Protein AF-A0A261ARM2-F1 (afdb_monomer_lite)

Radius of gyration: 12.67 Å; chains: 1; bounding box: 31×22×44 Å

Foldseek 3Di:
DDDDPDDQQKDLLVQDDQFWKWWFQLPQFFFSRRGIGRTPDDDGDDGDHRPPRPPPDPGIDIFGRHDCVPDPRRHGRHDRD

pLDDT: mean 75.07, std 13.96, range [37.16, 89.69]

Structure (mmCIF, N/CA/C/O backbone):
data_AF-A0A261ARM2-F1
#
_entry.id   AF-A0A261ARM2-F1
#
loop_
_atom_site.group_PDB
_atom_site.id
_atom_site.type_symbol
_atom_site.label_atom_id
_atom_site.label_alt_id
_atom_site.label_comp_id
_atom_site.label_asym_id
_atom_site.label_entity_id
_atom_site.label_seq_id
_atom_site.pdbx_PDB_ins_code
_atom_site.Cartn_x
_atom_site.Cartn_y
_atom_site.Cartn_z
_atom_site.occupancy
_atom_site.B_iso_or_equiv
_atom_site.auth_seq_id
_atom_site.auth_comp_id
_atom_site.auth_asym_id
_atom_site.auth_atom_id
_atom_site.pdbx_PDB_model_num
ATOM 1 N N . MET A 1 1 ? 16.158 -5.972 -29.294 1.00 46.09 1 MET A N 1
ATOM 2 C CA . MET A 1 1 ? 14.899 -6.371 -28.626 1.00 46.09 1 MET A CA 1
ATOM 3 C C . MET A 1 1 ? 15.228 -7.413 -27.564 1.00 46.09 1 MET A C 1
ATOM 5 O O . MET A 1 1 ? 16.088 -8.227 -27.860 1.00 46.09 1 MET A O 1
ATOM 9 N N . ALA A 1 2 ? 14.541 -7.353 -26.407 1.00 45.12 2 ALA A N 1
ATOM 10 C CA . ALA A 1 2 ? 14.647 -8.232 -25.219 1.00 45.12 2 ALA A CA 1
ATOM 11 C C . ALA A 1 2 ? 15.998 -8.111 -24.471 1.00 45.12 2 ALA A C 1
ATOM 13 O O . ALA A 1 2 ? 17.046 -8.171 -25.089 1.00 45.12 2 ALA A O 1
ATOM 14 N N . ASP A 1 3 ? 16.091 -7.749 -23.187 1.00 37.16 3 ASP A N 1
ATOM 15 C CA . ASP A 1 3 ? 15.437 -8.338 -22.016 1.00 37.16 3 ASP A CA 1
ATOM 16 C C . ASP A 1 3 ? 15.479 -7.322 -20.841 1.00 37.16 3 ASP A C 1
ATOM 18 O O . ASP A 1 3 ? 16.556 -6.907 -20.416 1.00 37.16 3 ASP A O 1
ATOM 22 N N . LYS A 1 4 ? 14.338 -6.896 -20.278 1.00 45.28 4 LYS A N 1
ATOM 23 C CA . LYS A 1 4 ? 14.301 -6.308 -18.917 1.00 45.28 4 LYS A CA 1
ATOM 24 C C . LYS A 1 4 ? 13.538 -7.263 -17.992 1.00 45.28 4 LYS A C 1
ATOM 26 O O . LYS A 1 4 ? 12.385 -6.972 -17.666 1.00 45.28 4 LYS A O 1
ATOM 31 N N . PRO A 1 5 ? 14.111 -8.388 -17.538 1.00 49.41 5 PRO A N 1
ATOM 32 C CA . PRO A 1 5 ? 13.465 -9.197 -16.521 1.00 49.41 5 PRO A CA 1
ATOM 33 C C . PRO A 1 5 ? 13.843 -8.607 -15.161 1.00 49.41 5 PRO A C 1
ATOM 35 O O . PRO A 1 5 ? 14.855 -8.967 -14.571 1.00 49.41 5 PRO A O 1
ATOM 38 N N . GLY A 1 6 ? 13.092 -7.621 -14.667 1.00 45.25 6 GLY A N 1
ATOM 39 C CA . GLY A 1 6 ? 13.536 -6.944 -13.447 1.00 45.25 6 GLY A CA 1
ATOM 40 C C . GLY A 1 6 ? 12.511 -6.116 -12.697 1.00 45.25 6 GLY A C 1
ATOM 41 O O . GLY A 1 6 ? 12.885 -5.109 -12.109 1.00 45.25 6 GLY A O 1
ATOM 42 N N . LYS A 1 7 ? 11.224 -6.471 -12.693 1.00 48.53 7 LYS A N 1
ATOM 43 C CA . LYS A 1 7 ? 10.303 -5.848 -11.729 1.00 48.53 7 LYS A CA 1
ATOM 44 C C . LYS A 1 7 ? 10.441 -6.557 -10.372 1.00 48.53 7 LYS A C 1
ATOM 46 O O . LYS A 1 7 ? 9.841 -7.609 -10.177 1.00 48.53 7 LYS A O 1
ATOM 51 N N . PRO A 1 8 ? 11.157 -5.949 -9.411 1.00 59.91 8 PRO A N 1
ATOM 52 C CA . PRO A 1 8 ? 10.446 -5.612 -8.181 1.00 59.91 8 PRO A CA 1
ATOM 53 C C . PRO A 1 8 ? 10.737 -4.161 -7.754 1.00 59.91 8 PRO A C 1
ATOM 55 O O . PRO A 1 8 ? 11.620 -3.910 -6.931 1.00 59.91 8 PRO A O 1
ATOM 58 N N . PRO A 1 9 ? 9.980 -3.171 -8.265 1.00 69.06 9 PRO A N 1
ATOM 59 C CA . PRO A 1 9 ? 10.056 -1.799 -7.783 1.00 69.06 9 PRO A CA 1
ATOM 60 C C . PRO A 1 9 ? 9.112 -1.548 -6.597 1.00 69.06 9 PRO A C 1
ATOM 62 O O . PRO A 1 9 ? 9.059 -0.432 -6.095 1.00 69.06 9 PRO A O 1
ATOM 65 N N . ALA A 1 10 ? 8.362 -2.552 -6.133 1.00 78.88 10 ALA A N 1
ATOM 66 C CA . ALA A 1 10 ? 7.435 -2.365 -5.032 1.00 78.88 10 ALA A CA 1
ATOM 67 C C . ALA A 1 10 ? 8.146 -2.369 -3.679 1.00 78.88 10 ALA A C 1
ATOM 69 O O . ALA A 1 10 ? 9.208 -2.978 -3.484 1.00 78.88 10 ALA A O 1
ATOM 70 N N . ARG A 1 11 ? 7.538 -1.658 -2.738 1.00 85.69 11 ARG A N 1
ATOM 71 C CA . ARG A 1 11 ? 7.954 -1.559 -1.345 1.00 85.69 11 ARG A CA 1
ATOM 72 C C . ARG A 1 11 ? 6.737 -1.746 -0.459 1.00 85.69 11 ARG A C 1
ATOM 74 O O . ARG A 1 11 ? 5.613 -1.423 -0.853 1.00 85.69 11 ARG A O 1
ATOM 81 N N . ARG A 1 12 ? 6.965 -2.258 0.751 1.00 87.25 12 ARG A N 1
ATOM 82 C CA . ARG A 1 12 ? 5.941 -2.171 1.787 1.00 87.25 12 ARG A CA 1
ATOM 83 C C . ARG A 1 12 ? 5.729 -0.700 2.096 1.00 87.25 12 ARG A C 1
ATOM 85 O O . ARG A 1 12 ? 6.672 0.023 2.398 1.00 87.25 12 ARG A O 1
ATOM 92 N N . ILE A 1 13 ? 4.480 -0.276 2.056 1.00 86.25 13 ILE A N 1
ATOM 93 C CA . ILE A 1 13 ? 4.077 1.089 2.382 1.00 86.25 13 ILE A CA 1
ATOM 94 C C . ILE A 1 13 ? 4.527 1.447 3.802 1.00 86.25 13 ILE A C 1
ATOM 96 O O . ILE A 1 13 ? 4.966 2.563 4.062 1.00 86.25 13 ILE A O 1
ATOM 100 N N . MET A 1 14 ? 4.473 0.481 4.720 1.00 85.06 14 MET A N 1
ATOM 101 C CA . MET A 1 14 ? 4.940 0.630 6.097 1.00 85.06 14 MET A CA 1
ATOM 102 C C . MET A 1 14 ? 6.395 1.103 6.210 1.00 85.06 14 MET A C 1
ATOM 104 O O . MET A 1 14 ? 6.692 1.832 7.158 1.00 85.06 14 MET A O 1
ATOM 108 N N . ASP A 1 15 ? 7.256 0.766 5.246 1.00 85.81 15 ASP A N 1
ATOM 109 C CA . ASP A 1 15 ? 8.675 1.148 5.238 1.00 85.81 15 ASP A CA 1
ATOM 110 C C . ASP A 1 15 ? 8.909 2.597 4.765 1.00 85.81 15 ASP A C 1
ATOM 112 O O . ASP A 1 15 ? 10.000 3.144 4.939 1.00 85.81 15 ASP A O 1
ATOM 116 N N . GLY A 1 16 ? 7.896 3.234 4.166 1.00 83.75 16 GLY A N 1
ATOM 117 C CA . GLY A 1 16 ? 7.937 4.643 3.771 1.00 83.75 16 GLY A CA 1
ATOM 118 C C . GLY A 1 16 ? 7.876 5.616 4.952 1.00 83.75 16 GLY A C 1
ATOM 119 O O . GLY A 1 16 ? 7.702 5.236 6.112 1.00 83.75 16 GLY A O 1
ATOM 120 N N . LYS A 1 17 ? 7.967 6.912 4.656 1.00 88.31 17 LYS A N 1
ATOM 121 C CA . LYS A 1 17 ? 7.677 8.003 5.596 1.00 88.31 17 LYS A CA 1
ATOM 122 C C . LYS A 1 17 ? 6.209 8.404 5.530 1.00 88.31 17 LYS A C 1
ATOM 124 O O . LYS A 1 17 ? 5.546 8.221 4.516 1.00 88.31 17 LYS A O 1
ATOM 129 N N . VAL A 1 18 ? 5.679 8.930 6.636 1.00 89.06 18 VAL A N 1
ATOM 130 C CA . VAL A 1 18 ? 4.324 9.509 6.647 1.00 89.06 18 VAL A CA 1
ATOM 131 C C . VAL A 1 18 ? 4.248 10.577 5.551 1.00 89.06 18 VAL A C 1
ATOM 133 O O . VAL A 1 18 ? 5.144 11.414 5.471 1.00 89.06 18 VAL A O 1
ATOM 136 N N . GLY A 1 19 ? 3.216 10.510 4.709 1.00 87.19 19 GLY A N 1
ATOM 137 C CA . GLY A 1 19 ? 3.048 11.378 3.540 1.00 87.19 19 GLY A CA 1
ATOM 138 C C . GLY A 1 19 ? 3.696 10.864 2.247 1.00 87.19 19 GLY A C 1
ATOM 139 O O . GLY A 1 19 ? 3.453 11.439 1.188 1.00 87.19 19 GLY A O 1
ATOM 140 N N . ASP A 1 20 ? 4.479 9.778 2.282 1.00 87.56 20 ASP A N 1
ATOM 141 C CA . ASP A 1 20 ? 4.963 9.160 1.044 1.00 87.56 20 ASP A CA 1
ATOM 142 C C . ASP A 1 20 ? 3.799 8.582 0.240 1.00 87.56 20 ASP A C 1
ATOM 144 O O . ASP A 1 20 ? 2.881 7.960 0.785 1.00 87.56 20 ASP A O 1
ATOM 148 N N . ARG A 1 21 ? 3.871 8.762 -1.079 1.00 86.81 21 ARG A N 1
ATOM 149 C CA . ARG A 1 21 ? 2.855 8.292 -2.018 1.00 86.81 21 ARG A CA 1
ATOM 150 C C . ARG A 1 21 ? 3.322 7.035 -2.729 1.00 86.81 21 ARG A C 1
ATOM 152 O O . ARG A 1 21 ? 4.478 6.929 -3.145 1.00 86.81 21 ARG A O 1
ATOM 159 N N . PHE A 1 22 ? 2.391 6.108 -2.899 1.00 86.88 22 PHE A N 1
ATOM 160 C CA . PHE A 1 22 ? 2.606 4.822 -3.536 1.00 86.88 22 PHE A CA 1
ATOM 161 C C . PHE A 1 22 ? 1.497 4.534 -4.547 1.00 86.88 22 PHE A C 1
ATOM 163 O O . PHE A 1 22 ? 0.329 4.771 -4.256 1.00 86.88 22 PHE A O 1
ATOM 170 N N . TYR A 1 23 ? 1.830 3.961 -5.702 1.00 84.44 23 TYR A N 1
ATOM 171 C CA . TYR A 1 23 ? 0.830 3.346 -6.573 1.00 84.44 23 TYR A CA 1
ATOM 172 C C . TYR A 1 23 ? 0.500 1.950 -6.053 1.00 84.44 23 TYR A C 1
ATOM 174 O O . TYR A 1 23 ? 1.380 1.088 -5.960 1.00 84.44 23 TYR A O 1
ATOM 182 N N . VAL A 1 24 ? -0.768 1.723 -5.738 1.00 82.31 24 VAL A N 1
ATOM 183 C CA . VAL A 1 24 ? -1.311 0.445 -5.272 1.00 82.31 24 VAL A CA 1
ATOM 184 C C . VAL A 1 24 ? -2.386 -0.000 -6.261 1.00 82.31 24 VAL A C 1
ATOM 186 O O . VAL A 1 24 ? -3.015 0.824 -6.915 1.00 82.31 24 VAL A O 1
ATOM 189 N N . ALA A 1 25 ? -2.595 -1.304 -6.414 1.00 77.75 25 ALA A N 1
ATOM 190 C CA . ALA A 1 25 ? -3.708 -1.805 -7.216 1.00 77.75 25 ALA A CA 1
ATOM 191 C C . ALA A 1 25 ? -5.042 -1.356 -6.608 1.00 77.75 25 ALA A C 1
ATOM 193 O O . ALA A 1 25 ? -5.254 -1.602 -5.427 1.00 77.75 25 ALA A O 1
ATOM 194 N N . GLU A 1 26 ? -5.953 -0.777 -7.393 1.00 73.69 26 GLU A N 1
ATOM 195 C CA . GLU A 1 26 ? -7.263 -0.297 -6.910 1.00 73.69 26 GLU A CA 1
ATOM 196 C C . GLU A 1 26 ? -8.068 -1.395 -6.181 1.00 73.69 26 GLU A C 1
ATOM 198 O O . GLU A 1 26 ? -8.752 -1.147 -5.192 1.00 73.69 26 GLU A O 1
ATOM 203 N N . GLY A 1 27 ? -7.905 -2.653 -6.606 1.00 67.94 27 GLY A N 1
ATOM 204 C CA . GLY A 1 27 ? -8.516 -3.829 -5.983 1.00 67.94 27 GLY A CA 1
ATOM 205 C C . GLY A 1 27 ? -7.751 -4.432 -4.797 1.00 67.94 27 GLY A C 1
ATOM 206 O O . GLY A 1 27 ? -8.055 -5.563 -4.410 1.00 67.94 27 GLY A O 1
ATOM 207 N N . TYR A 1 28 ? -6.740 -3.756 -4.243 1.00 74.44 28 TYR A N 1
ATOM 208 C CA . TYR A 1 28 ? -5.942 -4.292 -3.141 1.00 74.44 28 TYR A CA 1
ATOM 209 C C . TYR A 1 28 ? -6.797 -4.475 -1.876 1.00 74.44 28 TYR A C 1
ATOM 211 O O . TYR A 1 28 ? -7.198 -3.514 -1.228 1.00 74.44 28 TYR A O 1
ATOM 219 N N . LYS A 1 29 ? -7.054 -5.737 -1.511 1.00 69.31 29 LYS A N 1
ATOM 220 C CA . LYS A 1 29 ? -7.895 -6.120 -0.359 1.00 69.31 29 LYS A CA 1
ATOM 221 C C . LYS A 1 29 ? -7.142 -6.203 0.975 1.00 69.31 29 LYS A C 1
ATOM 223 O O . LYS A 1 29 ? -7.712 -6.658 1.960 1.00 69.31 29 LYS A O 1
ATOM 228 N N . GLY A 1 30 ? -5.857 -5.858 1.005 1.00 76.31 30 GLY A N 1
ATOM 229 C CA . GLY A 1 30 ? -5.050 -5.967 2.217 1.00 76.31 30 GLY A CA 1
ATOM 230 C C . GLY A 1 30 ? -5.132 -4.731 3.113 1.00 76.31 30 GLY A C 1
ATOM 231 O O . GLY A 1 30 ? -5.531 -3.644 2.695 1.00 76.31 30 GLY A O 1
ATOM 232 N N . ASN A 1 31 ? -4.675 -4.900 4.349 1.00 86.12 31 ASN A N 1
ATOM 233 C CA . ASN A 1 31 ? -4.581 -3.821 5.330 1.00 86.12 31 ASN A CA 1
ATOM 234 C C . ASN A 1 31 ? -3.306 -2.996 5.134 1.00 86.12 31 ASN A C 1
ATOM 236 O O . ASN A 1 31 ? -2.375 -3.438 4.449 1.00 86.12 31 ASN A O 1
ATOM 240 N N . HIS A 1 32 ? -3.235 -1.833 5.782 1.00 84.00 32 HIS A N 1
ATOM 241 C CA . HIS A 1 32 ? -2.068 -0.951 5.726 1.00 84.00 32 HIS A CA 1
ATOM 242 C C . HIS A 1 32 ? -0.749 -1.646 6.112 1.00 84.00 32 HIS A C 1
ATOM 244 O O . HIS A 1 32 ? 0.276 -1.408 5.474 1.00 84.00 32 HIS A O 1
ATOM 250 N N . GLU A 1 33 ? -0.779 -2.536 7.110 1.00 85.00 33 GLU A N 1
ATOM 251 C CA . GLU A 1 33 ? 0.394 -3.275 7.600 1.00 85.00 33 GLU A CA 1
ATOM 252 C C . GLU A 1 33 ? 1.100 -4.085 6.504 1.00 85.00 33 GLU A C 1
ATOM 254 O O . GLU A 1 33 ? 2.329 -4.117 6.430 1.00 85.00 33 GLU A O 1
ATOM 259 N N . ASN A 1 34 ? 0.314 -4.713 5.631 1.00 83.12 34 ASN A N 1
ATOM 260 C CA . ASN A 1 34 ? 0.818 -5.575 4.566 1.00 83.12 34 ASN A CA 1
ATOM 261 C C . ASN A 1 34 ? 0.767 -4.898 3.196 1.00 83.12 34 ASN A C 1
ATOM 263 O O . ASN A 1 34 ? 1.092 -5.533 2.197 1.00 83.12 34 ASN A O 1
ATOM 267 N N . ALA A 1 35 ? 0.361 -3.627 3.134 1.00 83.94 35 ALA A N 1
ATOM 268 C CA . ALA A 1 35 ? 0.196 -2.903 1.888 1.00 83.94 35 ALA A CA 1
ATOM 269 C C . ALA A 1 35 ? 1.525 -2.771 1.144 1.00 83.94 35 ALA A C 1
ATOM 271 O O . ALA A 1 35 ? 2.536 -2.321 1.690 1.00 83.94 35 ALA A O 1
ATOM 272 N N . ILE A 1 36 ? 1.507 -3.171 -0.124 1.00 84.81 36 ILE A N 1
ATOM 273 C CA . ILE A 1 36 ? 2.645 -3.101 -1.033 1.00 84.81 36 ILE A CA 1
ATOM 274 C C . ILE A 1 36 ? 2.255 -2.181 -2.183 1.00 84.81 36 ILE A C 1
ATOM 276 O O . ILE A 1 36 ? 1.198 -2.351 -2.789 1.00 84.81 36 ILE A O 1
ATOM 280 N N . GLY A 1 37 ? 3.124 -1.228 -2.501 1.00 84.12 37 GLY A N 1
ATOM 281 C CA . GLY A 1 37 ? 2.921 -0.308 -3.613 1.00 84.12 37 GLY A CA 1
ATOM 282 C C . GLY A 1 37 ? 4.234 0.100 -4.265 1.00 84.12 37 GLY A C 1
ATOM 283 O O . GLY A 1 37 ? 5.316 -0.161 -3.733 1.00 84.12 37 GLY A O 1
ATOM 284 N N . LEU A 1 38 ? 4.149 0.730 -5.433 1.00 84.94 38 LEU A N 1
ATOM 285 C CA . LEU A 1 38 ? 5.308 1.366 -6.053 1.00 84.94 38 LEU A CA 1
ATOM 286 C C . LEU A 1 38 ? 5.505 2.751 -5.444 1.00 84.94 38 LEU A C 1
ATOM 288 O O . LEU A 1 38 ? 4.605 3.572 -5.593 1.00 84.94 38 LEU A O 1
ATOM 292 N N . PRO A 1 39 ? 6.638 3.040 -4.795 1.00 84.06 39 PRO A N 1
ATOM 293 C CA . PRO A 1 39 ? 6.918 4.385 -4.316 1.00 84.06 39 PRO A CA 1
ATOM 294 C C . PRO A 1 39 ? 7.002 5.357 -5.500 1.00 84.06 39 PRO A C 1
ATOM 296 O O . PRO A 1 39 ? 7.664 5.069 -6.497 1.00 84.06 39 PRO A O 1
ATOM 299 N N . LEU A 1 40 ? 6.316 6.498 -5.390 1.00 82.94 40 LEU A N 1
ATOM 300 C CA . LEU A 1 40 ? 6.450 7.618 -6.334 1.00 82.94 40 LEU A CA 1
ATOM 301 C C . LEU A 1 40 ? 7.697 8.457 -6.026 1.00 82.94 40 LEU A C 1
ATOM 303 O O . LEU A 1 40 ? 8.254 9.092 -6.915 1.00 82.94 40 LEU A O 1
ATOM 307 N N . ASN A 1 41 ? 8.110 8.449 -4.759 1.00 79.81 41 ASN A N 1
ATOM 308 C CA . ASN A 1 41 ? 9.291 9.139 -4.257 1.00 79.81 41 ASN A CA 1
ATOM 309 C C . ASN A 1 41 ? 10.482 8.171 -4.154 1.00 79.81 41 ASN A C 1
ATOM 311 O O . ASN A 1 41 ? 10.400 7.005 -4.543 1.00 79.81 41 ASN A O 1
ATOM 315 N N . GLU A 1 42 ? 11.588 8.649 -3.579 1.00 79.06 42 GLU A N 1
ATOM 316 C CA . GLU A 1 42 ? 12.768 7.839 -3.272 1.00 79.06 42 GLU A CA 1
ATOM 317 C C . GLU A 1 42 ? 12.384 6.528 -2.543 1.00 79.06 42 GLU A C 1
ATOM 319 O O . GLU A 1 42 ? 11.825 6.574 -1.439 1.00 79.06 42 GLU A O 1
ATOM 324 N N . PRO A 1 43 ? 12.651 5.346 -3.138 1.00 76.44 43 PRO A N 1
ATOM 325 C CA . PRO A 1 43 ? 12.220 4.069 -2.585 1.00 76.44 43 PRO A CA 1
ATOM 326 C C . PRO A 1 43 ? 12.950 3.764 -1.276 1.00 76.44 43 PRO A C 1
ATOM 328 O O . PRO A 1 43 ? 14.177 3.711 -1.226 1.00 76.44 43 PRO A O 1
ATOM 331 N N . ARG A 1 44 ? 12.185 3.476 -0.221 1.00 77.25 44 ARG A N 1
ATOM 332 C CA . ARG A 1 44 ? 12.706 3.092 1.100 1.00 77.25 44 ARG A CA 1
ATOM 333 C C . ARG A 1 44 ? 12.344 1.655 1.441 1.00 77.25 44 ARG A C 1
ATOM 335 O O . ARG A 1 44 ? 11.345 1.124 0.962 1.00 77.25 44 ARG A O 1
ATOM 342 N N . GLY A 1 45 ? 13.174 1.031 2.271 1.00 78.56 45 GLY A N 1
ATOM 343 C CA . GLY A 1 45 ? 12.961 -0.338 2.729 1.00 78.56 45 GLY A CA 1
ATOM 344 C C . GLY A 1 45 ? 13.295 -1.406 1.691 1.00 78.56 45 GLY A C 1
ATOM 345 O O . GLY A 1 45 ? 13.937 -1.154 0.663 1.00 78.56 45 GLY A O 1
ATOM 346 N N . LYS A 1 46 ? 12.866 -2.633 1.992 1.00 81.06 46 LYS A N 1
ATOM 347 C CA . LYS A 1 46 ? 13.232 -3.824 1.224 1.00 81.06 46 LYS A CA 1
ATOM 348 C C . LYS A 1 46 ? 12.380 -3.941 -0.037 1.00 81.06 46 LYS A C 1
ATOM 350 O O . LYS A 1 46 ? 11.160 -3.798 0.009 1.00 81.06 46 LYS A O 1
ATOM 355 N N . ALA A 1 47 ? 13.027 -4.255 -1.158 1.00 81.19 47 ALA A N 1
ATOM 356 C CA . ALA A 1 47 ? 12.323 -4.618 -2.378 1.00 81.19 47 ALA A CA 1
ATOM 357 C C . ALA A 1 47 ? 11.498 -5.881 -2.173 1.00 81.19 47 ALA A C 1
ATOM 359 O O . ALA A 1 47 ? 12.009 -6.892 -1.690 1.00 81.19 47 ALA A O 1
ATOM 360 N N . VAL A 1 48 ? 10.228 -5.811 -2.552 1.00 79.81 48 VAL A N 1
ATOM 361 C CA . VAL A 1 48 ? 9.316 -6.949 -2.505 1.00 79.81 48 VAL A CA 1
ATOM 362 C C . VAL A 1 48 ? 8.730 -7.200 -3.891 1.00 79.81 48 VAL A C 1
ATOM 364 O O . VAL A 1 48 ? 8.598 -6.258 -4.683 1.00 79.81 48 VAL A O 1
ATOM 367 N N . PRO A 1 49 ? 8.378 -8.458 -4.205 1.00 75.25 49 PRO A N 1
ATOM 368 C CA . PRO A 1 49 ? 7.615 -8.763 -5.402 1.00 75.25 49 PRO A CA 1
ATOM 369 C C . PRO A 1 49 ? 6.330 -7.936 -5.436 1.00 75.25 49 PRO A C 1
ATOM 371 O O . PRO A 1 49 ? 5.691 -7.705 -4.407 1.00 75.25 49 PRO A O 1
ATOM 374 N N . ILE A 1 50 ? 5.953 -7.496 -6.631 1.00 69.44 50 ILE A N 1
ATOM 375 C CA . ILE A 1 50 ? 4.646 -6.888 -6.857 1.00 69.44 50 ILE A CA 1
ATOM 376 C C . ILE A 1 50 ? 3.588 -7.977 -6.600 1.00 69.44 50 ILE A C 1
ATOM 378 O O . ILE A 1 50 ? 3.657 -9.024 -7.247 1.00 69.44 50 ILE A O 1
ATOM 382 N N . PRO A 1 51 ? 2.628 -7.779 -5.678 1.00 64.62 51 PRO A N 1
ATOM 383 C CA . PRO A 1 51 ? 1.577 -8.763 -5.454 1.00 64.62 51 PRO A CA 1
ATOM 384 C C . PRO A 1 51 ? 0.718 -8.937 -6.721 1.00 64.62 51 PRO A C 1
ATOM 386 O O . PRO A 1 51 ? 0.544 -7.972 -7.474 1.00 64.62 51 PRO A O 1
ATOM 389 N N . PRO A 1 52 ? 0.157 -10.136 -6.967 1.00 57.88 52 PRO A N 1
ATOM 390 C CA . PRO A 1 52 ? -0.725 -10.373 -8.107 1.00 57.88 52 PRO A CA 1
ATOM 391 C C . PRO A 1 52 ? -1.901 -9.386 -8.066 1.00 57.88 52 PRO A C 1
ATOM 393 O O . PRO A 1 52 ? -2.637 -9.324 -7.083 1.00 57.88 52 PRO A O 1
ATOM 396 N N . GLY A 1 53 ? -2.027 -8.566 -9.114 1.00 57.78 53 GLY A N 1
ATOM 397 C CA . GLY A 1 53 ? -2.992 -7.462 -9.203 1.00 57.78 53 GLY A CA 1
ATOM 398 C C . GLY A 1 53 ? -2.372 -6.058 -9.214 1.00 57.78 53 GLY A C 1
ATOM 399 O O . GLY A 1 53 ? -3.053 -5.121 -9.619 1.00 57.78 53 GLY A O 1
ATOM 400 N N . ALA A 1 54 ? -1.098 -5.907 -8.838 1.00 56.22 54 ALA A N 1
ATOM 401 C CA . ALA A 1 54 ? -0.326 -4.659 -8.898 1.00 56.22 54 ALA A CA 1
ATOM 402 C C . ALA A 1 54 ? 0.636 -4.647 -10.135 1.00 56.22 54 ALA A C 1
ATOM 404 O O . ALA A 1 54 ? 0.698 -5.628 -10.872 1.00 56.22 54 ALA A O 1
ATOM 405 N N . PRO A 1 55 ? 1.350 -3.547 -10.454 1.00 51.44 55 PRO A N 1
ATOM 406 C CA . PRO A 1 55 ? 1.344 -2.877 -11.766 1.00 51.44 55 PRO A CA 1
ATOM 407 C C . PRO A 1 55 ? 1.683 -3.687 -13.029 1.00 51.44 55 PRO A C 1
ATOM 409 O O . PRO A 1 55 ? 2.778 -4.240 -13.207 1.00 51.44 55 PRO A O 1
ATOM 412 N N . GLY A 1 56 ? 0.733 -3.567 -13.961 1.00 48.00 56 GLY A N 1
ATOM 413 C CA . GLY A 1 56 ? 0.483 -4.332 -15.190 1.00 48.00 56 GLY A CA 1
ATOM 414 C C . GLY A 1 56 ? -1.032 -4.405 -15.482 1.00 48.00 56 GLY A C 1
ATOM 415 O O . GLY A 1 56 ? -1.438 -4.723 -16.592 1.00 48.00 56 GLY A O 1
ATOM 416 N N . THR A 1 57 ? -1.854 -4.069 -14.483 1.00 54.41 57 THR A N 1
ATOM 417 C CA . THR A 1 57 ? -3.313 -3.915 -14.513 1.00 54.41 57 THR A CA 1
ATOM 418 C C . THR A 1 57 ? -3.715 -2.448 -14.758 1.00 54.41 57 THR A C 1
ATOM 420 O O . THR A 1 57 ? -3.003 -1.551 -14.306 1.00 54.41 57 THR A O 1
ATOM 423 N N . PRO A 1 58 ? -4.831 -2.176 -15.463 1.00 58.25 58 PRO A N 1
ATOM 424 C CA . PRO A 1 58 ? -5.214 -0.821 -15.882 1.00 58.25 58 PRO A CA 1
ATOM 425 C C . PRO A 1 58 ? -5.629 0.129 -14.741 1.00 58.25 58 PRO A C 1
ATOM 427 O O . PRO A 1 58 ? -5.627 1.337 -14.951 1.00 58.25 58 PRO A O 1
ATOM 430 N N . ASN A 1 59 ? -5.914 -0.377 -13.533 1.00 68.94 59 ASN A N 1
ATOM 431 C CA . ASN A 1 59 ? -6.472 0.426 -12.437 1.00 68.94 59 ASN A CA 1
ATOM 432 C C . ASN A 1 59 ? -5.497 0.516 -11.250 1.00 68.94 59 ASN A C 1
ATOM 434 O O . ASN A 1 59 ? -5.422 -0.384 -10.402 1.00 68.94 59 ASN A O 1
ATOM 438 N N . LEU A 1 60 ? -4.733 1.609 -11.196 1.00 77.25 60 LEU A N 1
ATOM 439 C CA . LEU A 1 60 ? -3.847 1.951 -10.082 1.00 77.25 60 LEU A CA 1
ATOM 440 C C . LEU A 1 60 ? -4.446 3.110 -9.281 1.00 77.25 60 LEU A C 1
ATOM 442 O O . LEU A 1 60 ? -4.793 4.140 -9.848 1.00 77.25 60 LEU A O 1
ATOM 446 N N . ALA A 1 61 ? -4.483 2.963 -7.960 1.00 80.00 61 ALA A N 1
ATOM 447 C CA . ALA A 1 61 ? -4.853 4.012 -7.022 1.00 80.00 61 ALA A CA 1
ATOM 448 C C . ALA A 1 61 ? -3.599 4.611 -6.369 1.00 80.00 61 ALA A C 1
ATOM 450 O O . ALA A 1 61 ? -2.638 3.899 -6.052 1.00 80.00 61 ALA A O 1
ATOM 451 N N . ILE A 1 62 ? -3.610 5.926 -6.142 1.00 85.00 62 ILE A N 1
ATOM 452 C CA . ILE A 1 62 ? -2.579 6.590 -5.342 1.00 85.00 62 ILE A CA 1
ATOM 453 C C . ILE A 1 62 ? -2.936 6.398 -3.874 1.00 85.00 62 ILE A C 1
ATOM 455 O O . ILE A 1 62 ? -3.967 6.861 -3.396 1.00 85.00 62 ILE A O 1
ATOM 459 N N . TYR A 1 63 ? -2.049 5.732 -3.154 1.00 86.06 63 TYR A N 1
ATOM 460 C CA . TYR A 1 63 ? -2.129 5.556 -1.721 1.00 86.06 63 TYR A CA 1
ATOM 461 C C . TYR A 1 63 ? -1.098 6.462 -1.040 1.00 86.06 63 TYR A C 1
ATOM 463 O O . TYR A 1 63 ? 0.090 6.411 -1.357 1.00 86.06 63 TYR A O 1
ATOM 471 N N . GLU A 1 64 ? -1.529 7.255 -0.064 1.00 89.69 64 GLU A N 1
ATOM 472 C CA . GLU A 1 64 ? -0.635 8.036 0.792 1.00 89.69 64 GLU A CA 1
ATOM 473 C C . GLU A 1 64 ? -0.433 7.332 2.137 1.00 89.69 64 GLU A C 1
ATOM 475 O O . GLU A 1 64 ? -1.393 6.940 2.811 1.00 89.69 64 GLU A O 1
ATOM 480 N N . ARG A 1 65 ? 0.826 7.167 2.559 1.00 88.25 65 ARG A N 1
ATOM 481 C CA . ARG A 1 65 ? 1.156 6.569 3.854 1.00 88.25 65 ARG A CA 1
ATOM 482 C C . ARG A 1 65 ? 0.668 7.446 4.993 1.00 88.25 65 ARG A C 1
ATOM 484 O O . ARG A 1 65 ? 1.324 8.411 5.385 1.00 88.25 65 ARG A O 1
ATOM 491 N N . LYS A 1 66 ? -0.451 7.022 5.573 1.00 88.12 66 LYS A N 1
ATOM 492 C CA . LYS A 1 66 ? -1.012 7.607 6.785 1.00 88.12 66 LYS A CA 1
ATOM 493 C C . LYS A 1 66 ? -0.070 7.464 7.978 1.00 88.12 66 LYS A C 1
ATOM 495 O O . LYS A 1 66 ? 0.804 6.595 8.032 1.00 88.12 66 LYS A O 1
ATOM 500 N N . ASP A 1 67 ? -0.268 8.338 8.955 1.00 89.19 67 ASP A N 1
ATOM 501 C CA . ASP A 1 67 ? 0.408 8.234 10.238 1.00 89.19 67 ASP A CA 1
ATOM 502 C C . ASP A 1 67 ? -0.195 7.086 11.052 1.00 89.19 67 ASP A C 1
ATOM 504 O O . ASP A 1 67 ? -1.261 7.219 11.647 1.00 89.19 67 ASP A O 1
ATOM 508 N N . PHE A 1 68 ? 0.503 5.955 11.107 1.00 84.69 68 PHE A N 1
ATOM 509 C CA . PHE A 1 68 ? 0.070 4.780 11.867 1.00 84.69 68 PHE A CA 1
ATOM 510 C C . PHE A 1 68 ? 0.217 4.909 13.388 1.00 84.69 68 PHE A C 1
ATOM 512 O O . PHE A 1 68 ? -0.009 3.942 14.113 1.00 84.69 68 PHE A O 1
ATOM 519 N N . ARG A 1 69 ? 0.640 6.0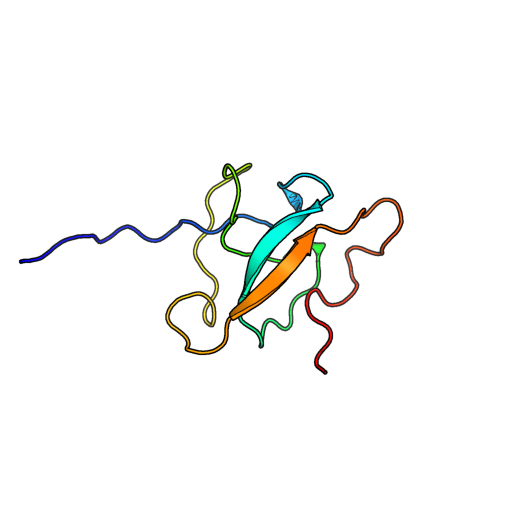77 13.888 1.00 84.00 69 ARG A N 1
ATOM 520 C CA . ARG A 1 69 ? 0.447 6.449 15.297 1.00 84.00 69 ARG A CA 1
ATOM 521 C C . ARG A 1 69 ? -0.970 6.973 15.549 1.00 84.00 69 ARG A C 1
ATOM 523 O O . ARG A 1 69 ? -1.387 7.031 16.697 1.00 84.00 69 ARG A O 1
ATOM 530 N N . LYS A 1 70 ? -1.682 7.367 14.486 1.00 87.44 70 LYS A N 1
ATOM 531 C CA . LYS A 1 70 ? -3.038 7.935 14.516 1.00 87.44 70 LYS A CA 1
ATOM 532 C C . LYS A 1 70 ? -4.080 7.055 13.821 1.00 87.44 70 LYS A C 1
ATOM 534 O O . LYS A 1 70 ? -5.260 7.181 14.117 1.00 87.44 70 LYS A O 1
ATOM 539 N N . VAL A 1 71 ? -3.652 6.208 12.888 1.00 85.50 71 VAL A N 1
ATOM 540 C CA . VAL A 1 71 ? -4.503 5.322 12.080 1.00 85.50 71 VAL A CA 1
ATOM 541 C C . VAL A 1 71 ? -4.157 3.871 12.383 1.00 85.50 71 VAL A C 1
ATOM 543 O O . VAL A 1 71 ? -2.976 3.530 12.497 1.00 85.50 71 VAL A O 1
ATOM 546 N N . ASP A 1 72 ? -5.168 3.012 12.492 1.00 86.56 72 ASP A N 1
ATOM 547 C CA . ASP A 1 72 ? -4.949 1.597 12.772 1.00 86.56 72 ASP A CA 1
ATOM 548 C C . ASP A 1 72 ? -4.366 0.895 11.534 1.00 86.56 72 ASP A C 1
ATOM 550 O O . ASP A 1 72 ? -4.886 0.980 10.425 1.00 86.56 72 ASP A O 1
ATOM 554 N N . LYS A 1 73 ? -3.257 0.174 11.711 1.00 83.75 73 LYS A N 1
ATOM 555 C CA . LYS A 1 73 ? -2.556 -0.531 10.622 1.00 83.75 73 LYS A CA 1
ATOM 556 C C . LYS A 1 73 ? -3.356 -1.710 10.055 1.00 83.75 73 LYS A C 1
ATOM 558 O O . LYS A 1 73 ? -3.026 -2.208 8.976 1.00 83.75 73 LYS A O 1
ATOM 563 N N . LYS A 1 74 ? -4.365 -2.181 10.789 1.00 85.94 74 LYS A N 1
ATOM 564 C CA . LYS A 1 74 ? -5.291 -3.247 10.403 1.00 85.94 74 LYS A CA 1
ATOM 565 C C . LYS A 1 74 ? -6.500 -2.723 9.636 1.00 85.94 74 LYS A C 1
ATOM 567 O O . LYS A 1 74 ? -7.263 -3.541 9.133 1.00 85.94 74 LYS A O 1
ATOM 572 N N . GLU A 1 75 ? -6.668 -1.408 9.501 1.00 84.12 75 GLU A N 1
ATOM 573 C CA . GLU A 1 75 ? -7.648 -0.868 8.563 1.00 84.12 75 GLU A CA 1
ATOM 574 C C . GLU A 1 75 ? -7.267 -1.211 7.107 1.00 84.12 75 GLU A C 1
ATOM 576 O O . GLU A 1 75 ? -6.079 -1.377 6.786 1.00 84.12 75 GLU A O 1
ATOM 581 N N . PRO A 1 76 ? -8.268 -1.342 6.216 1.00 83.44 76 PRO A N 1
ATOM 582 C CA . PRO A 1 76 ? -8.037 -1.616 4.804 1.00 83.44 76 PRO A CA 1
ATOM 583 C C . PRO A 1 76 ? -7.234 -0.484 4.156 1.00 83.44 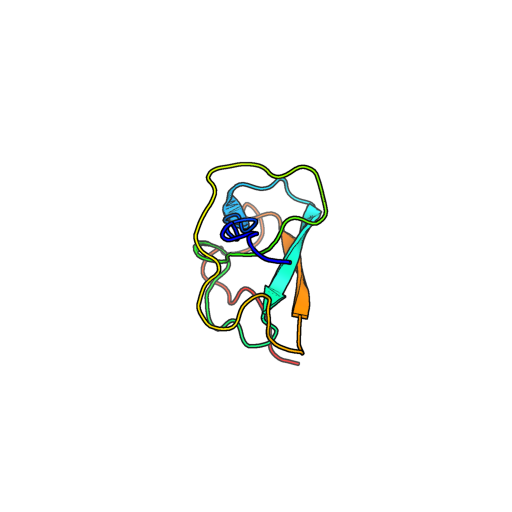76 PRO A C 1
ATOM 585 O O . PRO A 1 76 ? -7.553 0.694 4.324 1.00 83.44 76 PRO A O 1
ATOM 588 N N . ALA A 1 77 ? -6.208 -0.844 3.378 1.00 80.06 77 ALA A N 1
ATOM 589 C CA . ALA A 1 77 ? -5.322 0.142 2.765 1.00 80.06 77 ALA A CA 1
ATOM 590 C C . ALA A 1 77 ? -6.041 1.005 1.722 1.00 80.06 77 ALA A C 1
ATOM 592 O O . ALA A 1 77 ? -5.828 2.213 1.660 1.00 80.06 77 ALA A O 1
ATOM 593 N N . LEU A 1 78 ? -6.926 0.400 0.937 1.00 74.94 78 LEU A N 1
ATOM 594 C CA . LEU A 1 78 ? -7.824 1.117 0.045 1.00 74.94 78 LEU A CA 1
ATOM 595 C C . LEU A 1 78 ? -9.249 0.922 0.548 1.00 74.94 78 LEU A C 1
ATOM 597 O O . LEU A 1 78 ? -9.725 -0.207 0.677 1.00 74.94 78 LEU A O 1
ATOM 601 N N . LYS A 1 79 ? -9.930 2.029 0.848 1.00 65.06 79 LYS A N 1
ATOM 602 C CA . LYS A 1 79 ? -11.385 2.014 0.990 1.00 65.06 79 LYS A CA 1
ATOM 603 C C . LYS A 1 79 ? -11.929 2.007 -0.435 1.00 65.06 79 LYS A C 1
ATOM 605 O O . LYS A 1 79 ? -11.577 2.893 -1.205 1.00 65.06 79 LYS A O 1
ATOM 610 N N . LYS A 1 80 ? -12.695 0.976 -0.803 1.00 53.97 80 LYS A N 1
ATOM 611 C CA . LYS A 1 80 ? -13.480 1.019 -2.040 1.00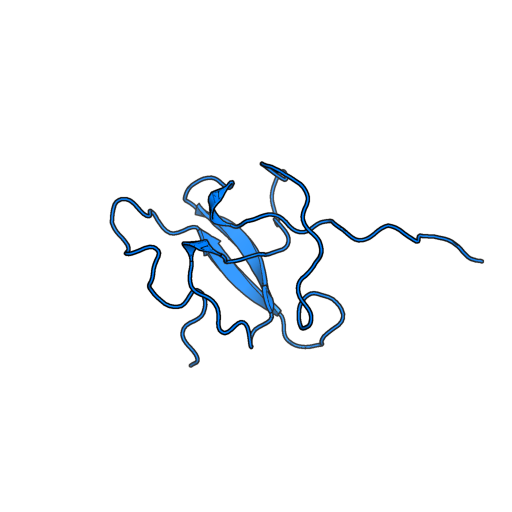 53.97 80 LYS A CA 1
ATOM 612 C C . LYS A 1 80 ? -14.433 2.207 -1.919 1.00 53.97 80 LYS A C 1
ATOM 614 O O . LYS A 1 80 ? -15.200 2.230 -0.956 1.00 53.97 80 LYS A O 1
ATOM 619 N N . GLU A 1 81 ? -14.332 3.171 -2.827 1.00 48.78 81 GLU A N 1
ATOM 620 C CA . GLU A 1 81 ?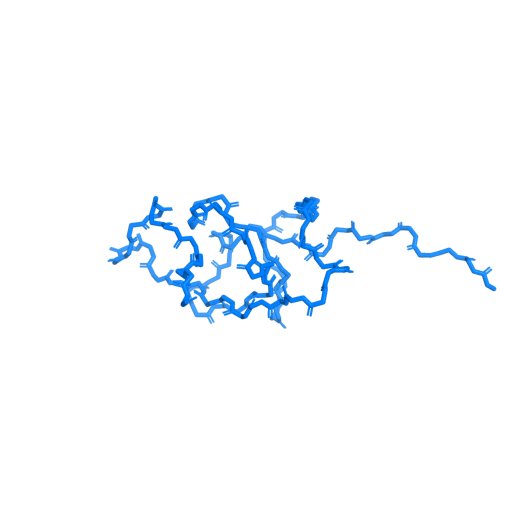 -15.495 3.996 -3.174 1.00 48.78 81 GLU A CA 1
ATOM 621 C C . GLU A 1 81 ? -16.486 3.157 -3.986 1.00 48.78 81 GLU A C 1
ATOM 623 O O . GLU A 1 81 ? -16.029 2.265 -4.744 1.00 48.78 81 GLU A O 1
#

Organism: Caenorhabditis remanei (NCBI:txid31234)

Sequence (81 aa):
MADKPGKPPARRIMDGKVGDRFYVAEGYKGNHENAIGLPLNEPRGKAVPIPPGAPGTPNLAIYERKDFRKVDKKEPALKKE

Secondary structure (DSSP, 8-state):
---------EEEGGGS-TT-EEEEETT--SBGGG-EEEESSS--S-EEPPPBTBSSSS-EEEEE---TTTS-TTSBSS---

=== Feature glossary ===
The record interleaves many kinds of information about one protein. Here is each kind framed as the question it answers.

Q: Are the domains correctly placed relative to each other?
A: Predicted aligned error is AlphaFold's pairwise confidence. Unlike pLDDT (per-residue), PAE is per-residue-pair and captures whether two parts of the structure are correctly placed relative to each other. Units are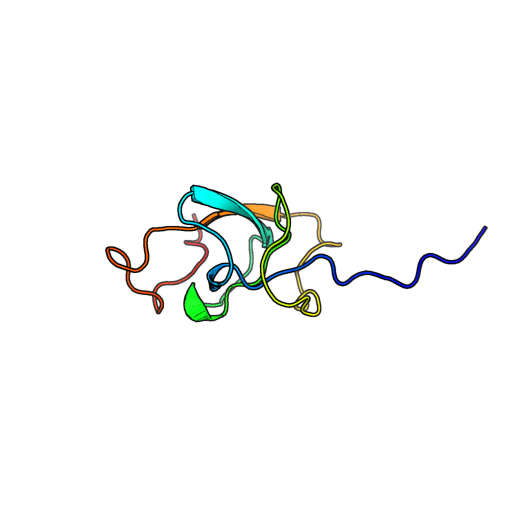 ångströms of expected positional error.

Q: Which residues are in helices, strands, or loops?
A: Eight-state secondary structure (DSSP): H is the canonical α-helix, G the tighter 3₁₀-helix, I the wider π-helix; E/B are β-structure, T and S are turns and bends, and '-' is everything else. DSSP derives these from the pattern of main-chain N–H···O=C hydrogen bonds, not from the sequence.

Q: What if only a Cα trace is available?
A: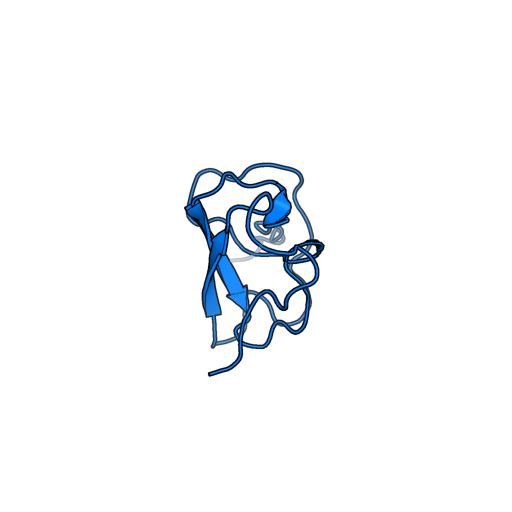 P-SEA three-state annotation labels each residue as helix, strand, or coil based purely on the geometry of the Cα trace. It serves as a fallback when the full backbone (and thus DSSP) is unavailable.

Q: What are the backbone torsion angles?
A: φ (phi) and ψ (psi) are the two rotatable backbone dihedrals per residue: φ is the C(i-1)–N–Cα–C torsion, ψ is the N–Cα–C–N(i+1) torsion, both in degrees on (−180°, 180°]. α-helical residues cluster near (−60°, −45°); β-strand residues near (−120°, +130°). A Ramachandran plot is simply a scatter of (φ, ψ) for every residue.

Q: What known structures does this most resemble?
A: Structural nearest neighbors (via Foldseek easy-search vs the PDB). Reported per hit: target PDB id, E-value, and alignment TM-score. A TM-score above ~0.5 is the conventional threshold for 'same fold'.

Q: What family and function is it annotated with?
A: Database cross-references. InterPro integrates a dozen domain/family signature databases into unified entries with residue-range hits. GO terms attach function/process/location labels with evidence codes. CATH codes position the fold in a four-level structural taxonomy. Organism is the NCBI-taxonomy species name.

Q: Which residues are buried vs exposed?
A: Solvent accessibility: the surface area of each residue that a 1.4 Å water probe can touch, in Å². When only backbone atoms are present the absolute values are lower than full-atom SASA (side chains contribute most of the area) and are flagged as backbone-only.

Q: What do the diagnostic plots show?
A: Three diagnostic plots accompany the record. The Cα contact map visualizes the tertiary structure as a 2D adjacency matrix (8 Å cutoff, sequence-local contacts suppressed). The Ramachandran plot shows the distribution of backbone (φ, ψ) torsions, with points in the α and β basins reflecting secondary structure content. The PAE plot shows AlphaFold's inter-residue confidence as a color matrix.

Q: What is the amino-acid chain?
A: The amino-acid sequence is the protein's primary structure: the linear order of residues from the N-terminus to the C-terminus, written in one-letter code. Everything else here — the 3D coordinates, the secondary structure, the domain annotations — is ultimately a consequence of this string.

Q: What do the rendered images show?
A: The six renders are orthographic views along the three Cartesian axes in both directions. Representation (cartoon, sticks, or surface) and color scheme (sequence-rainbow or by-chain) vary across proteins so the training set covers all the common visualization conventions.

Q: Where is each backbone atom in 3D?
A: The mmCIF table is the protein's shape written out atom by atom. For each backbone N, Cα, C, and carbonyl O, it records an (x, y, z) coordinate triple in Å plus the residue type, chain letter, and residue number.

Q: How mobile is each atom in the crystal?
A: For experimental (PDB) structures, the B-factor (temperature factor) quantifies the positional spread of each atom in the crystal — a combination of thermal vibration and static disorder — in units of Å². High B-factors mark flexible loops or poorly resolved regions; low B-factors mark the rigid, well-ordered core.

Q: How big and how compact is the whole molecule?
A: Three whole-structure scalars: the radius of gyration (RMS distance of Cα from centroid, in Å), the count of Cα–Cα contacts (pairs closer than 8 Å and separated by more than four residues in sequence — i.e. tertiary, not local, contacts), and the bounding-box dimensions. Together they distinguish compact globular folds from extended fibres or disordered chains.

Q: What does the local fold look like, residue by residue?
A: A 3Di character summarizes, for each residue, the relative orientation of the Cα frame of its nearest spatial neighbor. Because it encodes fold topology rather than chemistry, 3Di alignments detect remote structural similarity that sequence alignment misses.

Q: How confident is the AlphaFold model at each residue?
A: For AlphaFold models, the B-factor field carries pLDDT — the model's own estimate of local accuracy on a 0–100 scale. Regions with pLDDT<50 should be treated as essentially unmodeled; they often correspond to intrinsically disordered segments.